Protein AF-A0ABD5SGL5-F1 (afdb_monomer_lite)

Sequence (75 aa):
MTSPRRWFDSLPIERQVLVLALVLDPIGFAVGYLLGPSFGVDPIIEVTRLKPRPEGRGYSRQFLHNPPPMALPDI

Foldseek 3Di:
DQDPVNVLVPDDPVVNVVVVCCVPPVPCVVCCVVCVVVVVNDDPPPPPPPPPDPPPPDPPPVCVVDPDPPDPPDD

InterPro domains:
  IPR058454 Domain of unknown function DUF8141 [PF26464] (4-46)

Organism: NCBI:txid175631

Structure (mmCIF, N/CA/C/O backbone):
data_AF-A0ABD5SGL5-F1
#
_entry.id   AF-A0ABD5SGL5-F1
#
loop_
_atom_site.group_PDB
_atom_site.id
_atom_site.type_symbol
_atom_site.label_atom_id
_atom_site.label_alt_id
_atom_site.label_comp_id
_atom_site.label_asym_id
_atom_site.label_entity_id
_atom_site.label_seq_id
_atom_site.pdbx_PDB_ins_code
_atom_site.Cartn_x
_atom_site.Cartn_y
_atom_site.Cartn_z
_atom_site.occupancy
_atom_site.B_iso_or_equiv
_atom_site.auth_seq_id
_atom_site.auth_comp_id
_atom_site.auth_asym_id
_atom_site.auth_atom_id
_atom_site.pdbx_PDB_model_num
ATOM 1 N N . MET A 1 1 ? 22.168 8.025 -12.320 1.00 58.38 1 MET A N 1
ATOM 2 C CA . MET A 1 1 ? 20.829 7.585 -12.768 1.00 58.38 1 MET A CA 1
ATOM 3 C C . MET A 1 1 ? 20.532 6.235 -12.133 1.00 58.38 1 MET A C 1
ATOM 5 O O . MET A 1 1 ? 21.143 5.245 -12.513 1.00 58.38 1 MET A O 1
ATOM 9 N N . THR A 1 2 ? 19.694 6.192 -11.101 1.00 73.12 2 THR A N 1
ATOM 10 C CA . THR A 1 2 ? 19.227 4.935 -10.496 1.00 73.12 2 THR A CA 1
ATOM 11 C C . THR A 1 2 ? 18.169 4.314 -11.402 1.00 73.12 2 THR A C 1
ATOM 13 O O . THR A 1 2 ? 17.232 4.987 -11.818 1.00 73.12 2 THR A O 1
ATOM 16 N N . SER A 1 3 ? 18.345 3.044 -11.769 1.00 83.06 3 SER A N 1
ATOM 17 C CA . SER A 1 3 ? 17.363 2.329 -12.583 1.00 83.06 3 SER A CA 1
ATOM 18 C C . SER A 1 3 ? 16.103 2.022 -11.758 1.00 83.06 3 SER A C 1
ATOM 20 O O . SER A 1 3 ? 16.219 1.793 -10.550 1.00 83.06 3 SER A O 1
ATOM 22 N N . PRO A 1 4 ? 14.908 1.959 -12.380 1.00 80.12 4 PRO A N 1
ATOM 23 C CA . PRO A 1 4 ? 13.648 1.710 -11.670 1.00 80.12 4 PRO A CA 1
ATOM 24 C C . PRO A 1 4 ? 13.668 0.427 -10.831 1.00 80.12 4 PRO A C 1
ATOM 26 O O . PRO A 1 4 ? 13.166 0.415 -9.715 1.00 80.12 4 PRO A O 1
ATOM 29 N N . ARG A 1 5 ? 14.330 -0.626 -11.333 1.00 86.88 5 ARG A N 1
ATOM 30 C CA . ARG A 1 5 ? 14.528 -1.890 -10.603 1.00 86.88 5 ARG A CA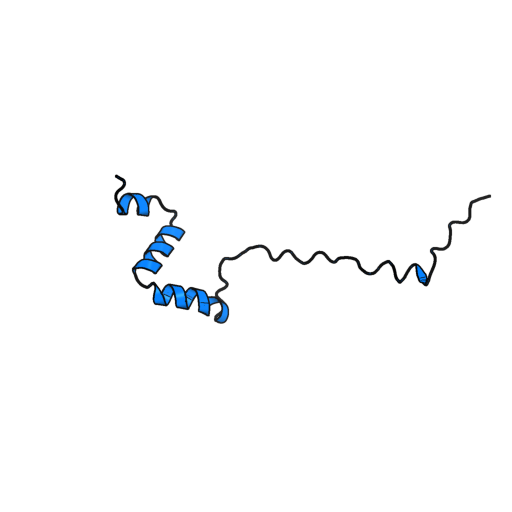 1
ATOM 31 C C . ARG A 1 5 ? 15.365 -1.699 -9.342 1.00 86.88 5 ARG A C 1
ATOM 33 O O . ARG A 1 5 ? 14.945 -2.079 -8.265 1.00 86.88 5 ARG A O 1
ATOM 40 N N . ARG A 1 6 ? 16.504 -1.013 -9.458 1.00 87.62 6 ARG A N 1
ATOM 41 C CA . ARG A 1 6 ? 17.425 -0.798 -8.333 1.00 87.62 6 ARG A CA 1
ATOM 42 C C . ARG A 1 6 ? 16.821 0.091 -7.244 1.00 87.62 6 ARG A C 1
ATOM 44 O O . ARG A 1 6 ? 17.168 -0.053 -6.080 1.00 87.62 6 ARG A O 1
ATOM 51 N N . TRP A 1 7 ? 15.935 1.010 -7.626 1.00 91.25 7 TRP A N 1
ATOM 52 C CA . TRP A 1 7 ? 15.130 1.782 -6.681 1.00 91.25 7 TRP A CA 1
ATOM 53 C C . TRP A 1 7 ? 14.062 0.913 -6.007 1.00 91.25 7 TRP A C 1
ATOM 55 O O . TRP A 1 7 ? 13.951 0.941 -4.785 1.00 91.25 7 TRP A O 1
ATOM 65 N N . PHE A 1 8 ? 13.323 0.107 -6.769 1.00 91.44 8 PHE A N 1
ATOM 66 C CA . PHE A 1 8 ? 12.295 -0.778 -6.221 1.00 91.44 8 PHE A CA 1
ATOM 67 C C . PHE A 1 8 ? 12.881 -1.806 -5.241 1.00 91.44 8 PHE A C 1
ATOM 69 O O . PHE A 1 8 ? 12.387 -1.932 -4.124 1.00 91.44 8 PHE A O 1
ATOM 76 N N . ASP A 1 9 ? 14.002 -2.432 -5.601 1.00 92.25 9 ASP A N 1
ATOM 77 C CA . ASP A 1 9 ? 14.716 -3.404 -4.763 1.00 92.25 9 ASP A CA 1
ATOM 78 C C . ASP A 1 9 ? 15.270 -2.781 -3.468 1.00 92.25 9 ASP A C 1
ATOM 80 O O . ASP A 1 9 ? 15.551 -3.489 -2.505 1.00 92.25 9 ASP A O 1
ATOM 84 N N . SER A 1 10 ? 15.426 -1.451 -3.424 1.00 94.06 10 SER A N 1
ATOM 85 C CA . SER A 1 10 ? 15.876 -0.728 -2.226 1.00 94.06 10 SER A CA 1
ATOM 86 C C . SER A 1 10 ? 14.758 -0.435 -1.218 1.00 94.06 10 SER A C 1
ATOM 88 O O . SER A 1 10 ? 15.033 0.037 -0.115 1.00 94.06 10 SER A O 1
ATOM 90 N N . LEU A 1 11 ? 13.495 -0.689 -1.578 1.00 92.25 11 LEU A N 1
ATOM 91 C CA . LEU A 1 11 ? 12.348 -0.484 -0.696 1.00 92.25 11 LEU A CA 1
ATOM 92 C C . LEU A 1 11 ? 12.178 -1.672 0.273 1.00 92.25 11 LEU A C 1
ATOM 94 O O . LEU A 1 11 ? 12.432 -2.811 -0.117 1.00 92.25 11 LEU A O 1
ATOM 98 N N . PRO A 1 12 ? 11.678 -1.445 1.503 1.00 94.06 12 PRO A N 1
ATOM 99 C CA . PRO A 1 12 ? 11.197 -2.512 2.380 1.00 94.06 12 PRO A CA 1
ATOM 100 C C . PRO A 1 12 ? 10.129 -3.374 1.699 1.00 94.06 12 PRO A C 1
ATOM 102 O O . PRO A 1 12 ? 9.369 -2.872 0.864 1.00 94.06 12 PRO A O 1
ATOM 105 N N . ILE A 1 13 ? 10.029 -4.645 2.097 1.00 94.00 13 ILE A N 1
ATOM 106 C CA . ILE A 1 13 ? 9.140 -5.618 1.448 1.00 94.00 13 ILE A CA 1
ATOM 107 C C . ILE A 1 13 ? 7.676 -5.160 1.426 1.00 94.00 13 ILE A C 1
ATOM 109 O O . ILE A 1 13 ? 7.015 -5.305 0.401 1.00 94.00 13 ILE A O 1
ATOM 113 N N . GLU A 1 14 ? 7.178 -4.509 2.487 1.00 92.69 14 GLU A N 1
ATOM 114 C CA . GLU A 1 14 ? 5.793 -4.017 2.502 1.00 92.69 14 GLU A CA 1
ATOM 115 C C . GLU A 1 14 ? 5.565 -2.944 1.432 1.00 92.69 14 GLU A C 1
ATOM 117 O O . GLU A 1 14 ? 4.535 -2.928 0.759 1.00 92.69 14 GLU A O 1
ATOM 122 N N . ARG A 1 15 ? 6.548 -2.060 1.221 1.00 93.81 15 ARG A N 1
ATOM 123 C CA . ARG A 1 15 ? 6.466 -1.013 0.194 1.00 93.81 15 ARG A CA 1
ATOM 124 C C . ARG A 1 15 ? 6.590 -1.578 -1.213 1.00 93.81 15 ARG A C 1
ATOM 126 O O . ARG A 1 15 ? 5.916 -1.076 -2.106 1.00 93.81 15 ARG A O 1
ATOM 133 N N . GLN A 1 16 ? 7.405 -2.612 -1.414 1.00 94.75 16 GLN A N 1
ATOM 134 C CA . GLN A 1 16 ? 7.465 -3.315 -2.698 1.00 94.75 16 GLN A CA 1
ATOM 135 C C . GLN A 1 16 ? 6.101 -3.918 -3.051 1.00 94.75 16 GLN A C 1
ATOM 137 O O . GLN A 1 16 ? 5.618 -3.724 -4.165 1.00 94.75 16 GLN A O 1
ATOM 142 N N . VAL A 1 17 ? 5.444 -4.572 -2.087 1.00 92.56 17 VAL A N 1
ATOM 143 C CA . VAL A 1 17 ? 4.100 -5.143 -2.264 1.00 92.56 17 VAL A CA 1
ATOM 144 C C . VAL A 1 17 ? 3.064 -4.055 -2.550 1.00 92.56 17 VAL A C 1
ATOM 146 O O . VAL A 1 17 ? 2.270 -4.215 -3.471 1.00 92.56 17 VAL A O 1
ATOM 149 N N . LEU A 1 18 ? 3.096 -2.928 -1.831 1.00 92.56 18 LEU A N 1
ATOM 150 C CA . LEU A 1 18 ? 2.191 -1.799 -2.086 1.00 92.56 18 LEU A CA 1
ATOM 151 C C . LEU A 1 18 ? 2.359 -1.227 -3.494 1.00 92.56 18 LEU A C 1
ATOM 153 O O . LEU A 1 18 ? 1.375 -1.013 -4.197 1.00 92.56 18 LEU A O 1
ATOM 157 N N . VAL A 1 19 ? 3.601 -0.993 -3.920 1.00 93.75 19 VAL A N 1
ATOM 158 C CA . VAL A 1 19 ? 3.888 -0.482 -5.265 1.00 93.75 19 VAL A CA 1
ATOM 159 C C . VAL A 1 19 ? 3.441 -1.492 -6.324 1.00 93.75 19 VAL A C 1
ATOM 161 O O . VAL A 1 19 ? 2.839 -1.095 -7.317 1.00 93.75 19 VAL A O 1
ATOM 164 N N . LEU A 1 20 ? 3.671 -2.789 -6.106 1.00 93.88 20 LEU A N 1
ATOM 165 C CA . LEU A 1 20 ? 3.225 -3.833 -7.025 1.00 93.88 20 LEU A CA 1
ATOM 166 C C . LEU A 1 20 ? 1.693 -3.900 -7.114 1.00 93.88 20 LEU A C 1
ATOM 168 O O . LEU A 1 20 ? 1.158 -3.965 -8.217 1.00 93.88 20 LEU A O 1
ATOM 172 N N . ALA A 1 21 ? 0.989 -3.819 -5.983 1.00 93.62 21 ALA A N 1
ATOM 173 C CA . ALA A 1 21 ? -0.472 -3.794 -5.943 1.00 93.62 21 ALA A CA 1
ATOM 174 C C . ALA A 1 21 ? -1.037 -2.585 -6.703 1.00 93.62 21 ALA A C 1
ATOM 176 O O . ALA A 1 21 ? -1.962 -2.734 -7.494 1.00 93.62 21 ALA A O 1
ATOM 177 N N . LEU A 1 22 ? -0.429 -1.407 -6.539 1.00 94.06 22 LEU A N 1
ATOM 178 C CA . LEU A 1 22 ? -0.865 -0.183 -7.213 1.00 94.06 22 LEU A CA 1
ATOM 179 C C . LEU A 1 22 ? -0.610 -0.201 -8.729 1.00 94.06 22 LEU A C 1
ATOM 181 O O . LEU A 1 22 ? -1.333 0.448 -9.479 1.00 94.06 22 LEU A O 1
ATOM 185 N N . VAL A 1 23 ? 0.420 -0.921 -9.185 1.00 93.94 23 VAL A N 1
ATOM 186 C CA . VAL A 1 23 ? 0.741 -1.069 -10.614 1.00 93.94 23 VAL A CA 1
ATOM 187 C C . VAL A 1 23 ? -0.120 -2.144 -11.275 1.00 93.94 23 VAL A C 1
ATOM 189 O O . VAL A 1 23 ? -0.568 -1.945 -12.402 1.00 93.94 23 VAL A O 1
ATOM 192 N N . LEU A 1 24 ? -0.332 -3.281 -10.606 1.00 95.94 24 LEU A N 1
ATOM 193 C CA . LEU A 1 24 ? -1.062 -4.418 -11.172 1.00 95.94 24 LEU A CA 1
ATOM 194 C C . LEU A 1 24 ? -2.580 -4.243 -11.100 1.00 95.94 24 LEU A C 1
ATOM 196 O O . LEU A 1 24 ? -3.271 -4.626 -12.040 1.00 95.94 24 LEU A O 1
ATOM 200 N N . ASP A 1 25 ? -3.094 -3.678 -10.008 1.00 94.81 25 ASP A N 1
ATOM 201 C CA . ASP A 1 25 ? -4.528 -3.474 -9.809 1.00 94.81 25 ASP A CA 1
ATOM 202 C C . ASP A 1 25 ? -4.810 -2.256 -8.907 1.00 94.81 25 ASP A C 1
ATOM 204 O O . ASP A 1 25 ? -5.155 -2.389 -7.726 1.00 94.81 25 ASP A O 1
ATOM 208 N N . PRO A 1 26 ? -4.680 -1.032 -9.449 1.00 92.56 26 PRO A N 1
ATOM 209 C CA . PRO A 1 26 ? -4.936 0.182 -8.680 1.00 92.56 26 PRO A CA 1
ATOM 210 C C . PRO A 1 26 ? -6.388 0.279 -8.196 1.00 92.56 26 PRO A C 1
ATOM 212 O O . PRO A 1 26 ? -6.639 0.847 -7.132 1.00 92.56 26 PRO A O 1
ATOM 215 N N . ILE A 1 27 ? -7.348 -0.267 -8.955 1.00 95.00 27 ILE A N 1
ATOM 216 C CA . ILE A 1 27 ? -8.773 -0.196 -8.615 1.00 95.00 27 ILE A CA 1
ATOM 217 C C . ILE A 1 27 ? -9.082 -1.182 -7.493 1.00 95.00 27 ILE A C 1
ATOM 219 O O . ILE A 1 27 ? -9.645 -0.768 -6.483 1.00 95.00 27 ILE A O 1
ATOM 223 N N . GLY A 1 28 ? -8.683 -2.448 -7.612 1.00 91.31 28 GLY A N 1
ATOM 224 C CA . GLY A 1 28 ? -8.880 -3.436 -6.553 1.00 91.31 28 GLY A CA 1
ATOM 225 C C . GLY A 1 28 ? -8.151 -3.060 -5.267 1.00 91.31 28 GLY A C 1
ATOM 226 O O . GLY A 1 28 ? -8.718 -3.222 -4.188 1.00 91.31 28 GLY A O 1
ATOM 227 N N . PHE A 1 29 ? -6.963 -2.450 -5.359 1.00 92.25 29 PHE A N 1
ATOM 228 C CA . PHE A 1 29 ? -6.277 -1.898 -4.190 1.00 92.25 29 PHE A CA 1
ATOM 229 C C . PHE A 1 29 ? -7.083 -0.773 -3.523 1.00 92.25 29 PHE A C 1
ATOM 231 O O . PHE A 1 29 ? -7.305 -0.812 -2.314 1.00 92.25 29 PHE A O 1
ATOM 238 N N . ALA A 1 30 ? -7.562 0.213 -4.287 1.00 91.19 30 ALA A N 1
ATOM 239 C CA . ALA A 1 30 ? -8.342 1.326 -3.740 1.00 91.19 30 ALA A CA 1
ATOM 240 C C . ALA A 1 30 ? -9.682 0.862 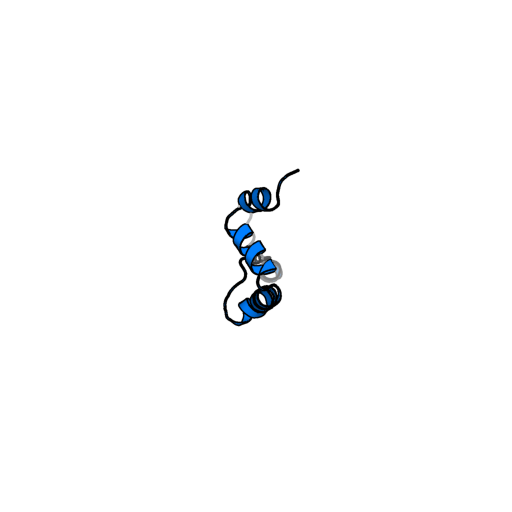-3.148 1.00 91.19 30 ALA A C 1
ATOM 242 O O . ALA A 1 30 ? -10.060 1.270 -2.050 1.00 91.19 30 ALA A O 1
ATOM 243 N N . VAL A 1 31 ? -10.383 -0.025 -3.853 1.00 91.88 31 VAL A N 1
ATOM 244 C CA . VAL A 1 31 ? -11.644 -0.630 -3.411 1.00 91.88 31 VAL A CA 1
ATOM 245 C C . VAL A 1 31 ? -11.416 -1.448 -2.141 1.00 91.88 31 VAL A C 1
ATOM 247 O O . VAL A 1 31 ? -12.146 -1.267 -1.172 1.00 91.88 31 VAL A O 1
ATOM 250 N N . GLY A 1 32 ? -10.376 -2.283 -2.101 1.00 88.25 32 GLY A N 1
ATOM 251 C CA . GLY A 1 32 ? -10.000 -3.063 -0.923 1.00 88.25 32 GLY A CA 1
ATOM 252 C C . GLY A 1 32 ? -9.599 -2.194 0.269 1.00 88.25 32 GLY A C 1
ATOM 253 O O . GLY A 1 32 ? -9.979 -2.499 1.393 1.00 88.25 32 GLY A O 1
ATOM 254 N N . TYR A 1 33 ? -8.908 -1.075 0.045 1.00 86.56 33 TYR A N 1
ATOM 255 C CA . TYR A 1 33 ? -8.542 -0.134 1.106 1.00 86.56 33 TYR A CA 1
ATOM 256 C C . TYR A 1 33 ? -9.761 0.587 1.704 1.00 86.56 33 TYR A C 1
ATOM 258 O O . TYR A 1 33 ? -9.826 0.795 2.913 1.00 86.56 33 TYR A O 1
ATOM 266 N N . LEU A 1 34 ? -10.739 0.958 0.872 1.00 88.25 34 LEU A N 1
ATOM 267 C CA . LEU A 1 34 ? -11.936 1.681 1.316 1.00 88.25 34 LEU A CA 1
ATOM 268 C C . LEU A 1 34 ? -13.013 0.762 1.903 1.00 88.25 34 LEU A C 1
ATOM 270 O O . LEU A 1 34 ? -13.672 1.139 2.869 1.00 88.25 34 LEU A O 1
ATOM 274 N N . LEU A 1 35 ? -13.203 -0.426 1.325 1.00 87.19 35 LEU A N 1
ATOM 275 C CA . LEU A 1 35 ? -14.219 -1.389 1.756 1.00 87.19 35 LEU A CA 1
ATOM 276 C C . LEU A 1 35 ? -13.695 -2.406 2.766 1.00 87.19 35 LEU A C 1
ATOM 278 O O . LEU A 1 35 ? -14.492 -2.942 3.529 1.00 87.19 35 LEU A O 1
ATOM 282 N N . GLY A 1 36 ? -12.386 -2.659 2.813 1.00 84.62 36 GLY A N 1
ATOM 283 C CA . GLY A 1 36 ? -11.745 -3.548 3.787 1.00 84.62 36 GLY A CA 1
ATOM 284 C C . GLY A 1 36 ? -12.231 -3.348 5.229 1.00 84.62 36 GLY A C 1
ATOM 285 O O . GLY A 1 36 ? -12.635 -4.339 5.845 1.00 84.62 36 GLY A O 1
ATOM 286 N N . PRO A 1 37 ? -12.337 -2.101 5.740 1.00 81.31 37 PRO A N 1
ATOM 287 C CA . PRO A 1 37 ? -12.875 -1.841 7.075 1.00 81.31 37 PRO A CA 1
ATOM 288 C C . PRO A 1 37 ? -14.302 -2.376 7.277 1.00 81.31 37 PRO A C 1
ATOM 290 O O . PRO A 1 37 ? -14.646 -2.861 8.351 1.00 81.31 37 PRO A O 1
ATOM 293 N N . SER A 1 38 ? -15.147 -2.333 6.243 1.00 85.06 38 SER A N 1
ATOM 294 C CA . SER A 1 38 ? -16.521 -2.854 6.299 1.00 85.06 38 SER A CA 1
ATOM 295 C C . SER A 1 38 ? -16.588 -4.383 6.360 1.00 85.06 38 SER A C 1
ATOM 297 O O . SER A 1 38 ? -17.616 -4.926 6.752 1.00 85.06 38 SER A O 1
ATOM 299 N N . PHE A 1 39 ? -15.500 -5.073 6.012 1.00 80.94 39 PHE A N 1
ATOM 300 C CA . PHE A 1 39 ? -15.368 -6.530 6.078 1.00 80.94 39 PHE A CA 1
ATOM 301 C C . PHE A 1 39 ? -14.509 -7.004 7.264 1.00 80.94 39 PHE A C 1
ATOM 303 O O . PHE A 1 39 ? -14.134 -8.173 7.318 1.00 80.94 39 PHE A O 1
ATOM 310 N N . GLY A 1 40 ? -14.204 -6.120 8.224 1.00 77.62 40 GLY A N 1
ATOM 311 C CA . GLY A 1 40 ? -13.393 -6.449 9.403 1.00 77.62 40 GLY A CA 1
ATOM 312 C C . GLY A 1 40 ? -11.888 -6.519 9.131 1.00 77.62 40 GLY A C 1
ATOM 313 O O . GLY A 1 40 ? -11.136 -7.009 9.971 1.00 77.62 40 GLY A O 1
ATOM 314 N N . VAL A 1 41 ? -11.437 -6.039 7.968 1.00 79.38 41 VAL A N 1
ATOM 315 C CA . VAL A 1 41 ? -10.019 -5.804 7.690 1.00 79.38 41 VAL A CA 1
ATOM 316 C C . VAL A 1 41 ? -9.706 -4.391 8.153 1.00 79.38 41 VAL A C 1
ATOM 318 O O . VAL A 1 41 ? -9.877 -3.424 7.407 1.00 79.38 41 VAL A O 1
ATOM 321 N N . ASP A 1 42 ? -9.290 -4.268 9.410 1.00 74.62 42 ASP A N 1
ATOM 322 C CA . ASP A 1 42 ? -8.882 -2.979 9.944 1.00 74.62 42 ASP A CA 1
ATOM 323 C C . ASP A 1 42 ? -7.634 -2.495 9.191 1.00 74.62 42 ASP A C 1
ATOM 325 O O . ASP A 1 42 ? -6.631 -3.216 9.109 1.00 74.62 42 ASP A O 1
ATOM 329 N N . PRO A 1 43 ? -7.663 -1.281 8.616 1.00 67.38 43 PRO A N 1
ATOM 330 C CA . PRO A 1 43 ? -6.465 -0.699 8.050 1.00 67.38 43 PRO A CA 1
ATOM 331 C C . PRO A 1 43 ? -5.457 -0.560 9.189 1.00 67.38 43 PRO A C 1
ATOM 333 O O . PRO A 1 43 ? -5.831 -0.207 10.309 1.00 67.38 43 PRO A O 1
ATOM 336 N N . ILE A 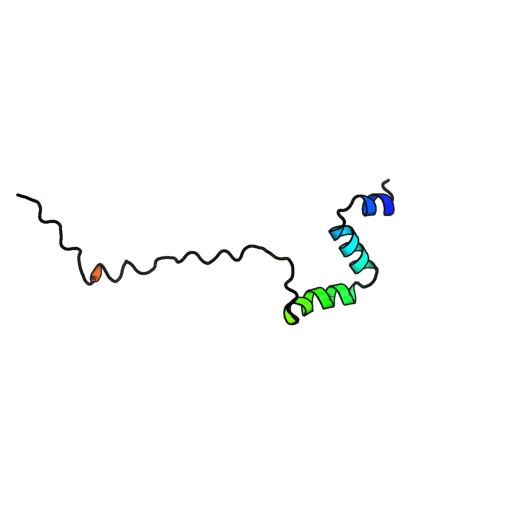1 44 ? -4.182 -0.843 8.908 1.00 67.19 44 ILE A N 1
ATOM 337 C CA . ILE A 1 44 ? -3.076 -0.720 9.869 1.00 67.19 44 ILE A CA 1
ATOM 338 C C . ILE A 1 44 ? -2.837 0.774 10.127 1.00 67.19 44 ILE A C 1
ATOM 340 O O . ILE A 1 44 ? -1.884 1.391 9.666 1.00 67.19 44 ILE A O 1
ATOM 344 N N . ILE A 1 45 ? -3.778 1.389 10.824 1.00 63.44 45 ILE A N 1
ATOM 345 C CA . ILE A 1 45 ? -3.702 2.707 11.415 1.00 63.44 45 ILE A CA 1
ATOM 346 C C . ILE A 1 45 ? -3.823 2.428 12.904 1.00 63.44 45 ILE A C 1
ATOM 348 O O . ILE A 1 45 ? -4.782 2.811 13.568 1.00 63.44 45 ILE A O 1
ATOM 352 N N . GLU A 1 46 ? -2.826 1.737 13.451 1.00 54.75 46 GLU A N 1
ATOM 353 C CA . GLU A 1 46 ? -2.619 1.687 14.894 1.00 54.75 46 GLU A CA 1
ATOM 354 C C . GLU A 1 46 ? -2.043 3.039 15.363 1.00 54.75 46 GLU A C 1
ATOM 356 O O . GLU A 1 46 ? -1.028 3.132 16.045 1.00 54.75 46 GLU A O 1
ATOM 361 N N . VAL A 1 47 ? -2.702 4.144 14.989 1.00 63.12 47 VAL A N 1
ATOM 362 C CA . VAL A 1 47 ? -2.671 5.358 15.799 1.00 63.12 47 VAL A CA 1
ATOM 363 C C . VAL A 1 47 ? -3.557 5.021 16.974 1.00 63.12 47 VAL A C 1
ATOM 365 O O . VAL A 1 47 ? -4.781 5.129 16.916 1.00 63.12 47 VAL A O 1
ATOM 368 N N . THR A 1 48 ? -2.898 4.489 17.999 1.00 57.50 48 THR A N 1
ATOM 369 C CA . THR A 1 48 ? -3.323 4.493 19.391 1.00 57.50 48 THR A CA 1
ATOM 370 C C . THR A 1 48 ? -4.484 5.459 19.589 1.00 57.50 48 THR A C 1
ATOM 372 O O . THR A 1 48 ? -4.309 6.673 19.699 1.00 57.50 48 THR A O 1
ATOM 375 N N . ARG A 1 49 ? -5.703 4.902 19.611 1.00 60.78 49 ARG A N 1
ATOM 376 C CA . ARG A 1 49 ? -6.863 5.518 20.250 1.00 60.78 49 ARG A CA 1
ATOM 377 C C . ARG A 1 49 ? -6.370 5.938 21.624 1.00 60.78 49 ARG A C 1
ATOM 379 O O . ARG A 1 49 ? -6.312 5.114 22.534 1.00 60.78 49 ARG A O 1
ATOM 386 N N . LEU A 1 50 ? -5.950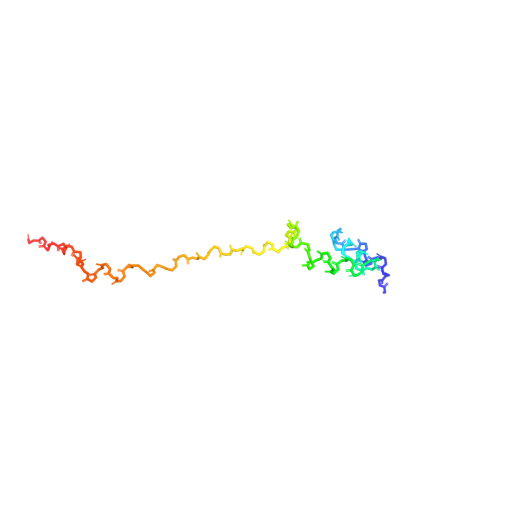 7.195 21.756 1.00 66.19 50 LEU A N 1
ATOM 387 C CA . LEU A 1 50 ? -5.686 7.806 23.041 1.00 66.19 50 LEU A CA 1
ATOM 388 C C . LEU A 1 50 ? -6.993 7.639 23.787 1.00 66.19 50 LEU A C 1
ATOM 390 O O . LEU A 1 50 ? -7.991 8.291 23.473 1.00 66.19 50 LEU A O 1
ATOM 394 N N . LYS A 1 51 ? -7.011 6.668 24.700 1.00 61.62 51 LYS A N 1
ATOM 395 C CA . LYS A 1 51 ? -8.115 6.470 25.616 1.00 61.62 51 LYS A CA 1
ATOM 396 C C . LYS A 1 51 ? -8.402 7.854 26.191 1.00 61.62 51 LYS A C 1
ATOM 398 O O . LYS A 1 51 ? -7.474 8.441 26.754 1.00 61.62 51 LYS A O 1
ATOM 403 N N . PRO A 1 52 ? -9.603 8.422 25.979 1.00 63.12 52 PRO A N 1
ATOM 404 C CA . PRO A 1 52 ? -9.869 9.774 26.426 1.00 63.12 52 PRO A CA 1
ATOM 405 C C . PRO A 1 52 ? -9.574 9.817 27.921 1.00 63.12 52 PRO A C 1
ATOM 407 O O . PRO A 1 52 ? -10.120 9.027 28.697 1.00 63.12 52 PRO A O 1
ATOM 410 N N . ARG A 1 53 ? -8.629 10.683 28.305 1.00 66.81 53 ARG A N 1
ATOM 411 C CA . ARG A 1 53 ? -8.342 10.967 29.706 1.00 66.81 53 ARG A CA 1
ATOM 412 C C . ARG A 1 53 ? -9.679 11.397 30.320 1.00 66.81 53 ARG A C 1
ATOM 414 O O . ARG A 1 53 ? -10.289 12.320 29.778 1.00 66.81 53 ARG A O 1
ATOM 421 N N . PRO A 1 54 ? -10.163 10.751 31.393 1.00 62.75 54 PRO A N 1
ATOM 422 C CA . PRO A 1 54 ? -11.343 11.238 32.082 1.00 62.75 54 PRO A CA 1
ATOM 423 C C . PRO A 1 54 ? -10.984 12.604 32.673 1.00 62.75 54 PRO A C 1
ATOM 425 O O . PRO A 1 54 ? -10.269 12.694 33.668 1.00 62.75 54 PRO A O 1
ATOM 428 N N . GLU A 1 55 ? -11.410 13.683 32.017 1.00 67.75 55 GLU A N 1
ATOM 429 C CA . GLU A 1 55 ? -11.411 14.999 32.640 1.00 67.75 55 GLU A CA 1
ATOM 430 C C . GLU A 1 55 ? -12.389 14.943 33.807 1.00 67.75 55 GLU A C 1
ATOM 432 O O . GLU A 1 55 ? -13.598 14.785 33.627 1.00 67.75 55 GLU A O 1
ATOM 437 N N . GLY A 1 56 ? -11.836 15.028 35.014 1.00 60.62 56 GLY A N 1
ATOM 438 C CA . GLY A 1 56 ? -12.548 14.979 36.281 1.00 60.62 56 GLY A CA 1
ATOM 439 C C . GLY A 1 56 ? -13.450 16.189 36.512 1.00 60.62 56 GLY A C 1
ATOM 440 O O . GLY A 1 56 ? -13.252 16.945 37.460 1.00 60.62 56 GLY A O 1
ATOM 441 N N . ARG A 1 57 ? -14.502 16.343 35.708 1.00 62.09 57 ARG A N 1
ATOM 442 C CA . ARG A 1 57 ? -15.647 17.200 36.029 1.00 62.09 57 ARG A CA 1
ATOM 443 C C . ARG A 1 57 ? -16.596 16.457 36.966 1.00 62.09 57 ARG A C 1
ATOM 445 O O . ARG A 1 57 ? -17.670 16.021 36.572 1.00 62.09 57 ARG A O 1
ATOM 452 N N . GLY A 1 58 ? -16.167 16.299 38.215 1.00 58.41 58 GLY A N 1
ATOM 453 C CA . GLY A 1 58 ? -16.967 15.661 39.266 1.00 58.41 58 GLY A CA 1
ATOM 454 C C . GLY A 1 58 ? -16.780 16.235 40.669 1.00 58.41 58 GLY A C 1
ATOM 455 O O . GLY A 1 58 ? -17.680 16.107 41.491 1.00 58.41 58 GLY A O 1
ATOM 456 N N . TYR A 1 59 ? -15.672 16.927 40.949 1.00 57.88 59 TYR A N 1
ATOM 457 C CA . TYR A 1 59 ? -15.382 17.373 42.316 1.00 57.88 59 TYR A CA 1
ATOM 458 C C . TYR A 1 59 ? -16.134 18.644 42.742 1.00 57.88 59 TYR A C 1
ATOM 460 O O . TYR A 1 59 ? -16.495 18.781 43.906 1.00 57.88 59 TYR A O 1
ATOM 468 N N . SER A 1 60 ? -16.465 19.558 41.829 1.00 58.94 60 SER A N 1
ATOM 469 C CA . SER A 1 60 ? -16.983 20.883 42.217 1.00 58.94 60 SER A CA 1
ATOM 470 C C . SER A 1 60 ? -18.417 20.892 42.766 1.00 58.94 60 SER A C 1
ATOM 472 O O . SER A 1 60 ? -18.803 21.857 43.417 1.00 58.94 60 SER A O 1
ATOM 474 N N . ARG A 1 61 ? -19.223 19.844 42.532 1.00 58.84 61 ARG A N 1
ATOM 475 C CA . ARG A 1 61 ? -20.627 19.809 42.992 1.00 58.84 61 ARG A CA 1
ATOM 476 C C . ARG A 1 61 ? -20.805 19.149 44.360 1.00 58.84 61 ARG A C 1
ATOM 478 O O . ARG A 1 61 ? -21.760 19.470 45.057 1.00 58.84 61 ARG A O 1
ATOM 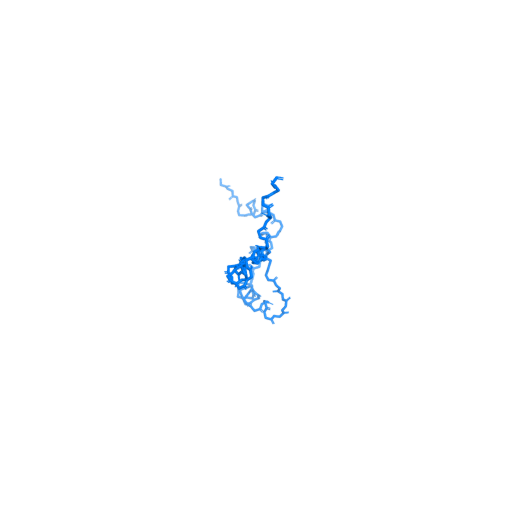485 N N . GLN A 1 62 ? -19.896 18.252 44.744 1.00 57.06 62 GLN A N 1
ATOM 486 C CA . GLN A 1 62 ? -19.967 17.541 46.025 1.00 57.06 62 GLN A CA 1
ATOM 487 C C . GLN A 1 62 ? -19.458 18.402 47.190 1.00 57.06 62 GLN A C 1
ATOM 489 O O . GLN A 1 62 ? -20.110 18.444 48.229 1.00 57.06 62 GLN A O 1
ATOM 494 N N . PHE A 1 63 ? -18.389 19.183 46.991 1.00 56.75 63 PHE A N 1
ATOM 495 C CA . PHE A 1 63 ? -17.871 20.101 48.020 1.00 56.75 63 PHE A CA 1
ATOM 496 C C . PHE A 1 63 ? -18.789 21.288 48.329 1.00 56.75 63 PHE A C 1
ATOM 498 O O . PHE A 1 63 ? -18.639 21.917 49.371 1.00 56.75 63 PHE A O 1
ATOM 505 N N . LEU A 1 64 ? -19.745 21.596 47.447 1.00 62.25 64 LEU A N 1
ATOM 506 C CA . LEU A 1 64 ? -20.736 22.636 47.713 1.00 62.25 64 LEU A CA 1
ATOM 507 C C . LEU A 1 64 ? -21.849 22.150 48.655 1.00 62.25 64 LEU A C 1
ATOM 509 O O . LEU A 1 64 ? -22.446 22.960 49.354 1.00 62.25 64 LEU A O 1
ATOM 513 N N . HIS A 1 65 ? -22.143 20.845 48.668 1.00 61.06 65 HIS A N 1
ATOM 514 C CA . HIS A 1 65 ? -23.245 20.295 49.463 1.00 61.06 65 HIS A CA 1
ATOM 515 C C . HIS A 1 65 ? -22.790 19.634 50.768 1.00 61.06 65 HIS A C 1
ATOM 517 O O . HIS A 1 65 ? -23.606 19.428 51.659 1.00 61.06 65 HIS A O 1
ATOM 523 N N . ASN A 1 66 ? -21.498 19.330 50.903 1.00 58.50 66 ASN A N 1
ATOM 524 C CA . ASN A 1 66 ? -20.936 18.844 52.153 1.00 58.50 66 ASN A CA 1
ATOM 525 C C . ASN A 1 66 ? -19.533 19.442 52.335 1.00 58.50 66 ASN A C 1
ATOM 527 O O . ASN A 1 66 ? -18.581 18.942 51.722 1.00 58.50 66 ASN A O 1
ATOM 531 N N . PRO A 1 67 ? -19.384 20.546 53.090 1.00 64.25 67 PRO A N 1
ATOM 532 C CA . PRO A 1 67 ? -18.054 21.035 53.410 1.00 64.25 67 PRO A CA 1
ATOM 533 C C . PRO A 1 67 ? -17.308 19.924 54.167 1.00 64.25 67 PRO A C 1
ATOM 535 O O . PRO A 1 67 ? -17.922 19.246 54.995 1.00 64.25 67 PRO A O 1
ATOM 538 N N . PRO A 1 68 ? -16.010 19.690 53.890 1.00 69.56 68 PRO A N 1
ATOM 539 C CA . PRO A 1 68 ? -15.229 18.763 54.699 1.00 69.56 68 PRO A CA 1
ATOM 540 C C . PRO A 1 68 ? -15.385 19.180 56.166 1.00 69.56 68 PRO A C 1
ATOM 542 O O . PRO A 1 68 ? -15.359 20.389 56.427 1.00 69.56 68 PRO A O 1
ATOM 545 N N . PRO A 1 69 ? -15.588 18.241 57.112 1.00 65.50 69 PRO A N 1
ATOM 546 C CA . PRO A 1 69 ? -15.606 18.587 58.524 1.00 65.50 69 PRO A CA 1
ATOM 547 C C . PRO A 1 69 ? -14.268 19.262 58.795 1.00 65.50 69 PRO A C 1
ATOM 549 O O . PRO A 1 69 ? -13.220 18.622 58.709 1.00 65.50 69 PRO A O 1
ATOM 552 N N . MET A 1 70 ? -14.303 20.585 58.964 1.00 65.94 70 MET A N 1
ATOM 553 C CA . MET A 1 70 ? -13.117 21.377 59.237 1.00 65.94 70 MET A CA 1
ATOM 554 C C . MET A 1 70 ? -12.407 20.689 60.392 1.00 65.94 70 MET A C 1
ATOM 556 O O . MET A 1 70 ? -13.030 20.440 61.425 1.00 65.94 70 MET A O 1
ATOM 560 N N . ALA A 1 71 ? -11.139 20.328 60.178 1.00 63.56 71 ALA A N 1
ATOM 561 C CA . ALA A 1 71 ? -10.274 19.920 61.266 1.00 63.56 71 ALA A CA 1
ATOM 562 C C . ALA A 1 71 ? -10.401 21.009 62.332 1.00 63.56 71 ALA A C 1
ATOM 564 O O . ALA A 1 71 ? -10.090 22.173 62.057 1.00 63.56 71 ALA A O 1
ATOM 565 N N . LEU A 1 72 ? -10.973 20.644 63.484 1.00 67.19 72 LEU A N 1
ATOM 566 C CA . LEU A 1 72 ? -10.992 21.517 64.646 1.00 67.19 72 LEU A CA 1
ATOM 567 C C . LEU A 1 72 ? -9.546 21.990 64.841 1.00 67.19 72 LEU A C 1
ATOM 569 O O . LEU A 1 72 ? -8.652 21.141 64.838 1.00 67.19 72 LEU A O 1
ATOM 573 N N . PRO A 1 73 ? -9.280 23.298 64.966 1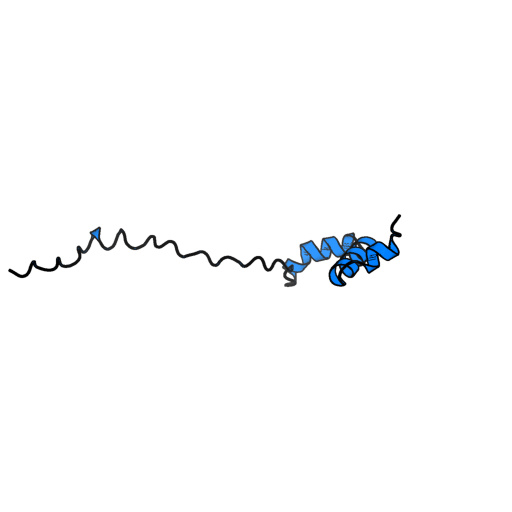.00 62.78 73 PRO A N 1
ATOM 574 C CA . PRO A 1 73 ? -7.992 23.710 65.481 1.00 62.78 73 PRO A CA 1
ATOM 575 C C . PRO A 1 73 ? -7.908 23.149 66.902 1.00 62.78 73 PRO A C 1
ATOM 577 O O . PRO A 1 73 ? -8.702 23.537 67.762 1.00 62.78 73 PRO A O 1
ATOM 580 N N . ASP A 1 74 ? -7.015 22.178 67.102 1.00 61.44 74 ASP A N 1
ATOM 581 C CA . ASP A 1 74 ? -6.653 21.697 68.430 1.00 61.44 74 ASP A CA 1
ATOM 582 C C . ASP A 1 74 ? -6.206 22.919 69.243 1.00 61.44 74 ASP A C 1
ATOM 584 O O . ASP A 1 74 ? -5.283 23.639 68.849 1.00 61.44 74 ASP A O 1
ATOM 588 N N . ILE A 1 75 ? -6.959 23.194 70.309 1.00 59.16 75 ILE A N 1
ATOM 589 C CA . ILE A 1 75 ? -6.712 24.273 71.270 1.00 59.16 75 ILE A CA 1
ATOM 590 C C . ILE A 1 75 ? -5.575 23.848 72.196 1.00 59.16 75 ILE A C 1
ATOM 592 O O . ILE A 1 75 ? -5.623 22.688 72.667 1.00 59.16 75 ILE A O 1
#

Radius of gyration: 28.85 Å; chains: 1; bounding box: 44×31×84 Å

pLDDT: mean 76.89, std 14.36, range [54.75, 95.94]

Secondary structure (DSSP, 8-state):
---HHHHHTTS-HHHHHHHHHHHH-HHHHHHHHHHGGGGT---S------PPP---TTHHHHHHHS---------